Protein AF-A0A6F9AGV0-F1 (afdb_monomer)

pLDDT: mean 78.91, std 15.13, range [37.84, 95.5]

Sequence (114 aa):
MNMMVWGRGCWFSNPDSLYSMLPNVLHVVLSTTLKILTVVSASMQPLCDLVETIWVVGGLMHPWCDLVYLADIMADFHCDVFFPQFPGVPNEIQEENGVTFKFDVFKREICGAE

Radius of gyration: 16.53 Å; Cα contacts (8 Å, |Δi|>4): 136; chains: 1; bounding box: 36×41×43 Å

Foldseek 3Di:
DAEEEEEPVRVVVDDPVVVVVDPPYHYHYDDPPDPDPDPPPCPPPPNVVRHDYYHYDPQDDDPPDFKDWDKAWPDDDDDPGDDDDDDWDFDDWDDDPNIIIGITMDGDDDDDDD

Nearest PDB structures (foldseek):
  7tug-assembly1_D  TM=3.323E-01  e=2.389E+00  Homo sapiens
  7qng-assembly1_A  TM=2.635E-01  e=8.698E+00  Homo sapiens

Mean predicted aligned error: 8.54 Å

Secondary structure (DSSP, 8-state):
-EEEEEEHHHHHTS-HHHHHTSTTEEEEEE-SS---S----TTSTTSTTT-SEEEEESS---TT-SEEEEEEE-S----SS-PPP-------EEEETTEEEEEEEEE-------

Solvent-accessible surface area (backbone atoms only — not comparable to full-atom values): 7582 Å² total; per-residue (Å²): 70,39,33,40,40,25,33,51,70,52,58,73,74,51,63,72,64,63,64,71,71,45,77,7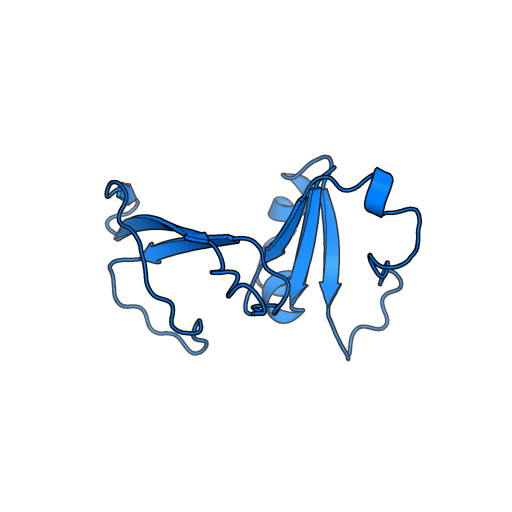2,50,50,79,34,71,50,60,94,80,64,91,69,94,60,80,72,55,72,82,50,89,71,40,69,87,51,44,76,46,81,44,71,46,52,102,60,86,59,96,82,55,62,63,48,82,42,75,51,64,73,67,91,73,97,72,94,77,83,83,85,91,82,87,82,56,92,58,72,79,47,75,56,98,92,44,42,33,29,58,32,69,39,67,62,82,77,79,75,87,125

Structure (mmCIF, N/CA/C/O backbone):
data_AF-A0A6F9AGV0-F1
#
_entry.id   AF-A0A6F9AGV0-F1
#
loop_
_atom_site.group_PDB
_atom_site.id
_atom_site.type_symbol
_atom_site.label_atom_id
_atom_site.label_alt_id
_atom_site.label_comp_id
_atom_site.label_asym_id
_atom_site.label_entity_id
_atom_site.label_seq_id
_atom_site.pdbx_PDB_ins_code
_atom_site.Cartn_x
_atom_site.Cartn_y
_atom_site.Cartn_z
_atom_site.occupancy
_atom_site.B_iso_or_equiv
_atom_site.auth_seq_id
_atom_site.auth_comp_id
_atom_site.auth_asym_id
_atom_site.auth_atom_id
_atom_site.pdbx_PDB_model_num
ATOM 1 N N . MET A 1 1 ? 19.156 -3.329 -3.041 1.00 86.19 1 MET A N 1
ATOM 2 C CA . MET A 1 1 ? 18.431 -2.243 -2.334 1.00 86.19 1 MET A CA 1
ATOM 3 C C . MET A 1 1 ? 16.955 -2.338 -2.690 1.00 86.19 1 MET A C 1
ATOM 5 O O . MET A 1 1 ? 16.656 -2.910 -3.731 1.00 86.19 1 MET A O 1
ATOM 9 N N . ASN A 1 2 ? 16.041 -1.769 -1.904 1.00 90.44 2 ASN A N 1
ATOM 10 C CA . ASN A 1 2 ? 14.625 -1.704 -2.294 1.00 90.44 2 ASN A CA 1
ATOM 11 C C . ASN A 1 2 ? 14.303 -0.384 -2.996 1.00 90.44 2 ASN A C 1
ATOM 13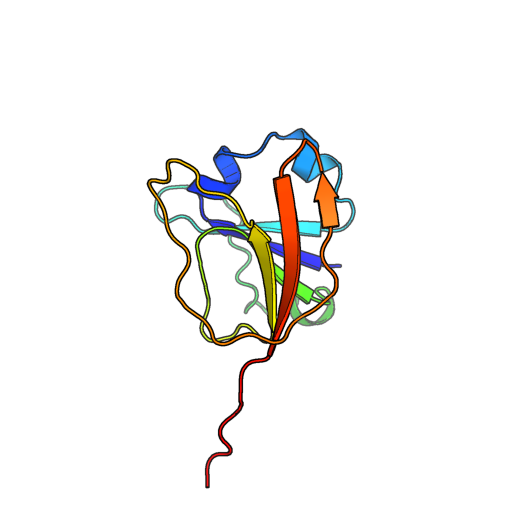 O O . ASN A 1 2 ? 14.946 0.633 -2.738 1.00 90.44 2 ASN A O 1
ATOM 17 N N . MET A 1 3 ? 13.294 -0.389 -3.862 1.00 89.38 3 MET A N 1
ATOM 18 C CA . MET A 1 3 ? 12.757 0.827 -4.469 1.00 89.38 3 MET A CA 1
ATOM 1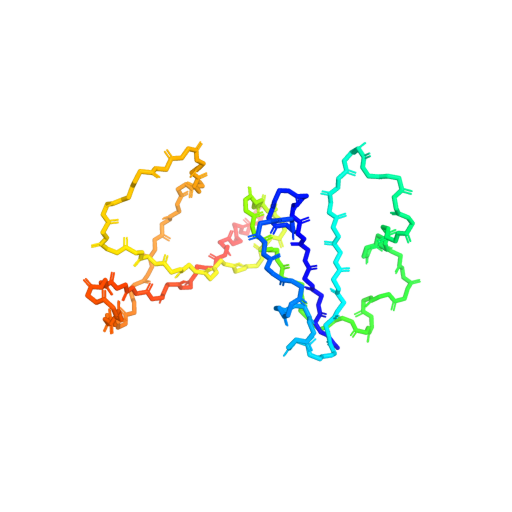9 C C . MET A 1 3 ? 11.310 1.022 -4.029 1.00 89.38 3 MET A C 1
ATOM 21 O O . MET A 1 3 ? 10.514 0.093 -4.125 1.00 89.38 3 MET A O 1
ATOM 25 N N . MET A 1 4 ? 10.960 2.225 -3.579 1.00 89.62 4 MET A N 1
ATOM 26 C CA . MET A 1 4 ? 9.585 2.602 -3.257 1.00 89.62 4 MET A CA 1
ATOM 27 C C . MET A 1 4 ? 9.077 3.627 -4.267 1.00 89.62 4 MET A C 1
ATOM 29 O O . MET A 1 4 ? 9.675 4.691 -4.437 1.00 89.62 4 MET A O 1
ATOM 33 N N . VAL A 1 5 ? 7.968 3.306 -4.924 1.00 89.19 5 VAL A N 1
ATOM 34 C CA . VAL A 1 5 ? 7.299 4.144 -5.919 1.00 89.19 5 VAL A CA 1
ATOM 35 C C . VAL A 1 5 ? 6.061 4.766 -5.289 1.00 89.19 5 VAL A C 1
ATOM 37 O O . VAL A 1 5 ? 5.189 4.048 -4.812 1.00 89.19 5 VAL A O 1
ATOM 40 N N . TRP A 1 6 ? 5.967 6.090 -5.325 1.00 89.00 6 TRP A N 1
ATOM 41 C CA . TRP A 1 6 ? 4.935 6.868 -4.643 1.00 89.00 6 TRP A CA 1
ATOM 42 C C . TRP A 1 6 ? 4.105 7.668 -5.638 1.00 89.00 6 TRP A C 1
ATOM 44 O O . TRP A 1 6 ? 4.642 8.238 -6.589 1.00 89.00 6 TRP A O 1
ATOM 54 N N . GLY A 1 7 ? 2.807 7.815 -5.382 1.00 86.81 7 GLY A N 1
ATOM 55 C CA . GLY A 1 7 ? 2.039 8.912 -5.970 1.00 86.81 7 GLY A CA 1
ATOM 56 C C . GLY A 1 7 ? 2.401 10.252 -5.318 1.00 86.81 7 GLY A C 1
ATOM 57 O O . GLY A 1 7 ? 2.688 10.307 -4.121 1.00 86.81 7 GLY A O 1
ATOM 58 N N . ARG A 1 8 ? 2.331 11.360 -6.073 1.00 86.94 8 ARG A N 1
ATOM 59 C CA . ARG A 1 8 ? 2.583 12.721 -5.552 1.00 86.94 8 ARG A CA 1
ATOM 60 C C . ARG A 1 8 ? 1.841 13.017 -4.239 1.00 86.94 8 ARG A C 1
ATOM 62 O O . ARG A 1 8 ? 2.443 13.561 -3.321 1.00 86.94 8 ARG A O 1
ATOM 69 N N . GLY A 1 9 ? 0.544 12.708 -4.167 1.00 87.69 9 GLY A N 1
ATOM 70 C CA . GLY A 1 9 ? -0.273 12.977 -2.977 1.00 87.69 9 GLY A CA 1
ATOM 71 C C . GLY A 1 9 ? 0.251 12.243 -1.742 1.00 87.69 9 GLY A C 1
ATOM 72 O O . GLY A 1 9 ? 0.467 12.867 -0.711 1.00 87.69 9 GLY A O 1
ATOM 73 N N . CYS A 1 10 ? 0.557 10.951 -1.892 1.00 89.25 10 CYS A N 1
ATOM 74 C CA . CYS A 1 10 ? 1.099 10.114 -0.821 1.00 89.25 10 CYS A CA 1
ATOM 75 C C . CYS A 1 10 ? 2.500 10.551 -0.378 1.00 89.25 10 CYS A C 1
ATOM 77 O O . CYS A 1 10 ? 2.814 10.496 0.806 1.00 89.25 10 CYS A O 1
ATOM 79 N N . TRP A 1 11 ? 3.341 11.026 -1.300 1.00 89.44 11 TRP A N 1
ATOM 80 C CA . TRP A 1 11 ? 4.647 11.578 -0.937 1.00 89.44 11 TRP A CA 1
ATOM 81 C C . TRP A 1 11 ? 4.521 12.824 -0.043 1.00 89.44 11 TRP A C 1
ATOM 83 O O . TRP A 1 11 ? 5.236 12.978 0.938 1.00 89.44 11 TRP A O 1
ATOM 93 N N .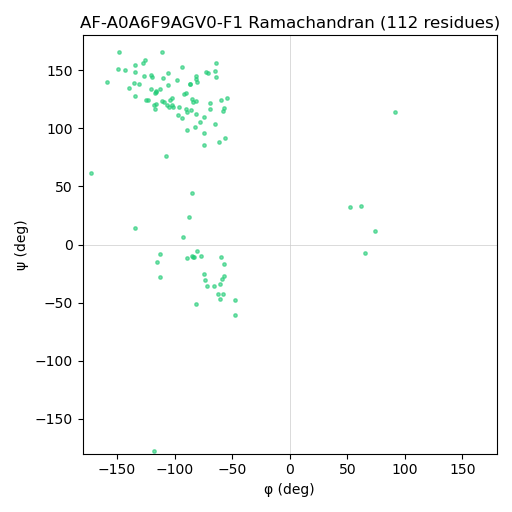 PHE A 1 12 ? 3.594 13.733 -0.340 1.00 89.75 12 PHE A N 1
ATOM 94 C CA . PHE A 1 12 ? 3.454 14.954 0.463 1.00 89.75 12 PHE A CA 1
ATOM 95 C C . PHE A 1 12 ? 2.586 14.789 1.718 1.00 89.75 12 PHE A C 1
ATOM 97 O O . PHE A 1 12 ? 2.565 15.694 2.547 1.00 89.75 12 PHE A O 1
ATOM 104 N N . SER A 1 13 ? 1.881 13.665 1.881 1.00 91.31 13 SER A N 1
ATOM 105 C CA . SER A 1 13 ? 1.091 13.380 3.087 1.00 91.31 13 SER A CA 1
ATOM 106 C C . SER A 1 13 ? 1.909 12.776 4.230 1.00 91.31 13 SER A C 1
ATOM 108 O O . SER A 1 13 ? 1.390 12.634 5.333 1.00 91.31 13 SER A O 1
ATOM 110 N N . ASN A 1 14 ? 3.155 12.377 3.973 1.00 89.19 14 ASN A N 1
ATOM 111 C CA . ASN A 1 14 ? 4.022 11.741 4.958 1.00 89.19 14 ASN A CA 1
ATOM 112 C C . ASN A 1 14 ? 5.113 12.707 5.446 1.00 89.19 14 ASN A C 1
ATOM 114 O O . ASN A 1 14 ? 5.574 13.550 4.673 1.00 89.19 14 ASN A O 1
ATOM 118 N N . PRO A 1 15 ? 5.544 12.596 6.715 1.00 90.31 15 PRO A N 1
ATOM 119 C CA . PRO A 1 15 ? 6.611 13.430 7.255 1.00 90.31 15 PRO A CA 1
ATOM 120 C C . PRO A 1 15 ? 7.977 13.047 6.670 1.00 90.31 15 PRO A C 1
ATOM 122 O O . PRO A 1 15 ? 8.258 11.867 6.459 1.00 90.31 15 PRO A O 1
ATOM 125 N N . ASP A 1 16 ? 8.874 14.027 6.514 1.00 84.38 16 ASP A N 1
ATOM 126 C CA . ASP A 1 16 ? 10.228 13.813 5.969 1.00 84.38 16 ASP A CA 1
ATOM 127 C C . ASP A 1 16 ? 11.055 12.780 6.762 1.00 84.38 16 ASP A C 1
ATOM 129 O O . ASP A 1 16 ? 11.937 12.107 6.216 1.00 84.38 16 ASP A O 1
ATOM 133 N N . SER A 1 17 ? 10.758 12.626 8.058 1.00 87.00 17 SER A N 1
ATOM 134 C CA . SER A 1 17 ? 11.399 11.637 8.927 1.00 87.00 17 SER A CA 1
ATOM 135 C C . SER A 1 17 ? 11.182 10.205 8.444 1.00 87.00 17 SER A C 1
ATOM 137 O O . SER A 1 17 ? 12.104 9.400 8.558 1.00 87.00 17 SER A O 1
ATOM 139 N N . LEU A 1 18 ? 10.026 9.893 7.845 1.00 86.56 18 LEU A N 1
ATOM 140 C CA . LEU A 1 18 ? 9.724 8.561 7.316 1.00 86.56 18 LEU A CA 1
ATOM 141 C C . LEU A 1 18 ? 10.765 8.128 6.276 1.00 86.56 18 LEU A C 1
ATOM 143 O O . LEU A 1 18 ? 11.241 6.997 6.303 1.00 86.56 18 LEU A O 1
ATOM 147 N N . TYR A 1 19 ? 11.160 9.043 5.392 1.00 82.56 19 TYR A N 1
ATOM 148 C CA . TYR A 1 19 ? 12.113 8.760 4.316 1.00 82.56 19 TYR A CA 1
ATOM 149 C C . TYR A 1 19 ? 13.532 8.579 4.842 1.00 82.56 19 TYR A C 1
ATOM 151 O O . TYR A 1 19 ? 14.284 7.740 4.359 1.00 82.56 19 TYR A O 1
ATOM 159 N N . SER A 1 20 ? 13.887 9.337 5.878 1.00 77.38 20 SER A N 1
ATOM 160 C CA . SER A 1 20 ? 15.202 9.243 6.513 1.00 77.38 20 SER A CA 1
ATOM 161 C C . SER A 1 20 ? 15.346 7.984 7.380 1.00 77.38 20 SER A C 1
ATOM 163 O O . SER A 1 20 ? 16.459 7.501 7.579 1.00 77.38 20 SER A O 1
ATOM 165 N N . MET A 1 21 ? 14.235 7.429 7.878 1.00 81.19 21 MET A N 1
ATOM 166 C CA . MET A 1 21 ? 14.205 6.187 8.662 1.00 81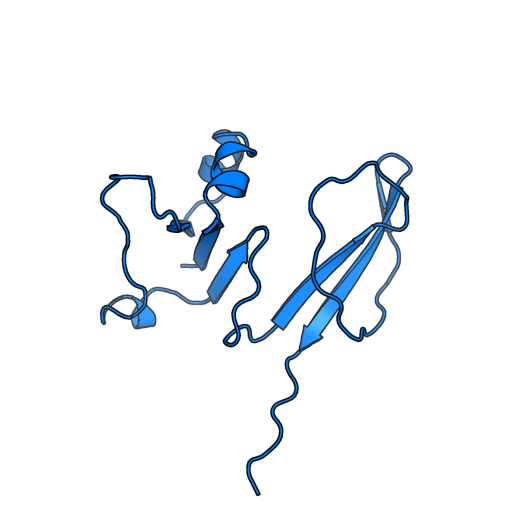.19 21 MET A CA 1
ATOM 167 C C . MET A 1 21 ? 14.349 4.915 7.817 1.00 81.19 21 MET A C 1
ATOM 169 O O . MET A 1 21 ? 14.538 3.840 8.383 1.00 81.19 21 MET A O 1
ATOM 173 N N . LEU A 1 22 ? 14.282 5.020 6.488 1.00 81.06 22 LEU A N 1
ATOM 174 C CA . LEU A 1 22 ? 14.392 3.899 5.557 1.00 81.06 22 LEU A CA 1
ATOM 175 C C . LEU A 1 22 ? 15.748 3.939 4.830 1.00 81.06 22 LEU A C 1
ATOM 177 O O . LEU A 1 22 ? 15.822 4.340 3.666 1.00 81.06 22 LEU A O 1
ATOM 181 N N . PRO A 1 23 ? 16.857 3.546 5.491 1.00 79.25 23 PRO A N 1
ATOM 182 C CA . PRO A 1 23 ? 18.159 3.529 4.843 1.00 79.25 23 PRO A CA 1
ATOM 183 C C . PRO A 1 23 ? 18.169 2.505 3.705 1.00 79.25 23 PRO A C 1
ATOM 185 O O . PRO A 1 23 ? 17.521 1.463 3.779 1.00 79.25 23 PRO A O 1
ATOM 188 N N . ASN A 1 24 ? 18.969 2.772 2.670 1.00 85.12 24 ASN A N 1
ATOM 189 C CA . ASN A 1 24 ? 19.144 1.865 1.529 1.00 85.12 24 ASN A CA 1
ATOM 190 C C . ASN A 1 24 ? 17.845 1.611 0.726 1.00 85.12 24 ASN A C 1
ATOM 192 O O . ASN A 1 24 ? 17.637 0.521 0.182 1.00 85.12 24 ASN A O 1
ATOM 196 N N . VAL A 1 25 ? 16.978 2.626 0.651 1.00 87.06 25 VAL A N 1
ATOM 197 C CA . VAL A 1 25 ? 15.782 2.643 -0.196 1.00 87.06 25 VAL A CA 1
ATOM 198 C C . VAL A 1 25 ? 15.889 3.762 -1.228 1.00 87.06 25 VAL A C 1
ATOM 200 O O . VAL A 1 25 ? 16.159 4.916 -0.897 1.00 87.06 25 VAL A O 1
ATOM 203 N N . LEU A 1 26 ? 15.649 3.429 -2.495 1.00 87.06 26 LEU A N 1
ATOM 204 C CA . LEU A 1 26 ? 15.463 4.415 -3.554 1.00 87.06 26 LEU A CA 1
ATOM 205 C C . LEU A 1 26 ? 13.996 4.860 -3.580 1.00 87.06 26 LEU A C 1
ATOM 207 O O . LEU A 1 26 ? 13.112 4.062 -3.888 1.00 87.06 26 LEU A O 1
ATOM 211 N N . HIS A 1 27 ? 13.728 6.133 -3.295 1.00 87.69 27 HIS A N 1
ATOM 212 C CA . HIS A 1 27 ? 12.384 6.707 -3.393 1.00 87.69 27 HIS A CA 1
ATOM 213 C C . HIS A 1 27 ? 12.1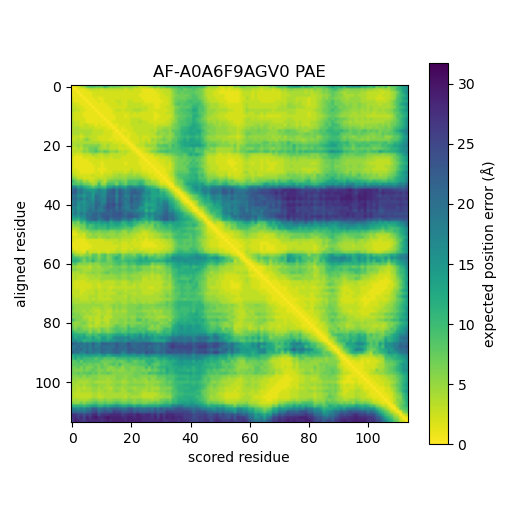53 7.328 -4.778 1.00 87.69 27 HIS A C 1
ATOM 215 O O . HIS A 1 27 ? 12.948 8.147 -5.237 1.00 87.69 27 HIS A O 1
ATOM 221 N N . VAL A 1 28 ? 11.046 6.967 -5.432 1.00 86.44 28 VAL A N 1
ATOM 222 C CA . VAL A 1 28 ? 10.635 7.486 -6.747 1.00 86.44 28 VAL A CA 1
ATOM 223 C C . VAL A 1 28 ? 9.225 8.055 -6.651 1.00 86.44 28 VAL A C 1
ATOM 225 O O . VAL A 1 28 ? 8.298 7.347 -6.272 1.00 86.44 28 VAL A O 1
ATOM 228 N N . VAL A 1 29 ? 9.033 9.319 -7.031 1.00 86.56 29 VAL A N 1
ATOM 229 C CA . VAL A 1 29 ? 7.717 9.979 -6.984 1.00 86.56 29 VAL A CA 1
ATOM 230 C C . VAL A 1 29 ? 7.153 10.137 -8.393 1.00 86.56 29 VAL A C 1
ATOM 232 O O . VAL A 1 29 ? 7.731 10.826 -9.234 1.00 86.56 29 VAL A O 1
ATOM 235 N N . LEU A 1 30 ? 5.992 9.536 -8.644 1.00 85.25 30 LEU A N 1
ATOM 236 C CA . LEU A 1 30 ? 5.243 9.679 -9.888 1.00 85.25 30 LEU A CA 1
ATOM 237 C C . LEU A 1 30 ? 4.387 10.946 -9.843 1.00 85.25 30 LEU A C 1
ATOM 239 O O . LEU A 1 30 ? 3.543 11.135 -8.961 1.00 85.25 30 LEU A O 1
ATOM 243 N N . SER A 1 31 ? 4.601 11.831 -10.812 1.00 83.56 31 SER A N 1
ATOM 244 C CA . SER A 1 31 ? 3.871 13.089 -10.922 1.00 83.56 31 SER A CA 1
ATOM 245 C C . SER A 1 31 ? 3.932 13.635 -12.341 1.00 83.56 31 SER A C 1
ATOM 247 O O . SER A 1 31 ? 4.981 13.621 -12.975 1.00 83.56 31 SER A O 1
ATOM 249 N N . THR A 1 32 ? 2.818 14.183 -12.818 1.00 81.25 32 THR A N 1
ATOM 250 C CA . THR A 1 32 ? 2.745 14.913 -14.094 1.00 81.25 32 THR A CA 1
ATOM 251 C C . THR A 1 32 ? 3.043 16.407 -13.938 1.00 81.25 32 THR A C 1
ATOM 253 O O . THR A 1 32 ? 3.219 17.110 -14.928 1.00 81.25 32 THR A O 1
ATOM 256 N N . THR A 1 33 ? 3.095 16.911 -12.699 1.00 80.12 33 THR A N 1
ATOM 257 C CA . THR A 1 33 ? 3.219 18.348 -12.388 1.00 80.12 33 THR A CA 1
ATOM 258 C C . THR A 1 33 ? 4.522 18.717 -11.688 1.00 80.12 33 THR A C 1
ATOM 260 O O . THR A 1 33 ? 4.866 19.897 -11.615 1.00 80.12 33 THR A O 1
ATOM 263 N N . LEU A 1 34 ? 5.258 17.740 -11.148 1.00 73.19 34 LEU A N 1
ATOM 264 C CA . LEU A 1 34 ? 6.574 17.989 -10.564 1.00 73.19 34 LEU A CA 1
ATOM 265 C C . LEU A 1 34 ? 7.614 18.041 -11.681 1.00 73.19 34 LEU A C 1
ATOM 267 O O . LEU A 1 34 ? 7.788 17.083 -12.422 1.00 73.19 34 LEU A O 1
ATOM 271 N N . LYS A 1 35 ? 8.350 19.150 -11.759 1.00 56.56 35 LYS A N 1
ATOM 272 C CA . LYS A 1 35 ? 9.517 19.303 -12.643 1.00 56.56 35 LYS A CA 1
ATOM 273 C C . LYS A 1 35 ? 10.821 18.815 -11.994 1.00 56.56 35 LYS A C 1
ATOM 275 O O . LYS A 1 35 ? 11.896 19.289 -12.346 1.00 56.56 35 LYS A O 1
ATOM 280 N N . ILE A 1 36 ? 10.741 17.925 -11.006 1.00 49.03 36 ILE A N 1
ATOM 281 C CA . ILE A 1 36 ? 11.910 17.502 -10.233 1.00 49.03 36 ILE A CA 1
ATOM 282 C C . ILE A 1 36 ? 12.552 16.286 -10.910 1.00 49.03 36 ILE A C 1
ATOM 284 O O . ILE A 1 36 ? 11.944 15.228 -11.053 1.00 49.03 36 ILE A O 1
ATOM 288 N N . LEU A 1 37 ? 13.792 16.500 -11.355 1.00 44.91 37 LEU A N 1
ATOM 289 C CA . LEU A 1 37 ? 14.719 15.548 -11.962 1.00 44.91 37 LEU A CA 1
ATOM 290 C C . LEU A 1 37 ? 15.067 14.415 -10.992 1.00 44.91 37 LEU A C 1
ATOM 292 O O . LEU A 1 37 ? 16.049 14.509 -10.267 1.00 44.91 37 LEU A O 1
ATOM 296 N N . THR A 1 38 ? 14.274 13.349 -10.981 1.00 45.38 38 THR A N 1
ATOM 297 C CA . THR A 1 38 ? 14.752 11.953 -10.872 1.00 45.38 38 THR A CA 1
ATOM 298 C C . THR A 1 38 ? 13.573 11.000 -11.072 1.00 45.38 38 THR A C 1
ATOM 300 O O . THR A 1 38 ? 13.221 10.190 -10.223 1.00 45.38 38 THR A O 1
ATOM 303 N N . VAL A 1 39 ? 12.960 11.064 -12.259 1.00 44.22 39 VAL A N 1
ATOM 304 C CA . VAL A 1 39 ? 12.329 9.866 -12.823 1.00 44.22 39 VAL A CA 1
ATOM 305 C C . VAL A 1 39 ? 13.478 8.999 -13.309 1.00 44.22 39 VAL A C 1
ATOM 307 O O . VAL A 1 39 ? 13.908 9.088 -14.457 1.00 44.22 39 VAL A O 1
ATOM 310 N N . VAL A 1 40 ? 14.036 8.200 -12.408 1.00 44.44 40 VAL A N 1
ATOM 311 C CA . VAL A 1 40 ? 14.806 7.047 -12.845 1.00 44.44 40 VAL A CA 1
ATOM 312 C C . VAL A 1 40 ? 13.757 6.053 -13.317 1.00 44.44 40 VAL A C 1
ATOM 314 O O . VAL A 1 40 ? 13.116 5.387 -12.507 1.00 44.44 40 VAL A O 1
ATOM 317 N N . SER A 1 41 ? 13.482 6.026 -14.623 1.00 43.91 41 SER A N 1
ATOM 318 C CA . SER A 1 41 ? 12.646 4.966 -15.172 1.00 43.91 41 SER A CA 1
ATOM 319 C C . SER A 1 41 ? 13.321 3.652 -14.795 1.00 43.91 41 SER A C 1
ATOM 321 O O . SER A 1 41 ? 14.454 3.414 -15.210 1.00 43.91 41 SER A O 1
ATOM 323 N N . ALA A 1 42 ? 12.659 2.807 -14.010 1.00 44.38 42 ALA A N 1
ATOM 324 C CA . ALA A 1 42 ? 13.200 1.505 -13.621 1.00 44.38 42 ALA A CA 1
ATOM 325 C C . ALA A 1 42 ? 13.489 0.592 -14.835 1.00 44.38 42 ALA A C 1
ATOM 327 O O . ALA A 1 42 ? 14.159 -0.423 -14.700 1.00 44.38 42 ALA A O 1
ATOM 328 N N . SER A 1 43 ? 13.020 0.982 -16.029 1.00 45.56 43 SER A N 1
ATOM 329 C CA . SER A 1 43 ? 13.343 0.389 -17.328 1.00 45.56 43 SER A CA 1
ATOM 330 C C . SER A 1 43 ? 14.681 0.843 -17.935 1.00 45.56 43 SER A C 1
ATOM 332 O O . SER A 1 43 ? 15.078 0.313 -18.971 1.00 45.56 43 SER A O 1
ATOM 334 N N . MET A 1 44 ? 15.400 1.797 -17.331 1.00 45.94 44 MET A N 1
ATOM 335 C CA . MET A 1 44 ? 16.787 2.087 -17.702 1.00 45.94 44 MET A CA 1
ATOM 336 C C . MET A 1 44 ? 17.674 1.006 -17.082 1.00 45.94 44 MET A C 1
ATOM 338 O O . MET A 1 44 ? 17.908 0.999 -15.875 1.00 45.94 44 MET A O 1
ATOM 342 N N . GLN A 1 45 ? 18.151 0.086 -17.921 1.00 50.97 45 GLN A N 1
ATOM 343 C CA . GLN A 1 45 ? 19.230 -0.858 -17.615 1.00 50.97 45 GLN A CA 1
ATOM 344 C C . GLN A 1 45 ? 20.464 -0.039 -17.183 1.00 50.97 45 GLN A C 1
ATOM 346 O O . GLN A 1 45 ? 21.123 0.550 -18.041 1.00 50.97 45 GLN A O 1
ATOM 351 N N . PRO A 1 46 ? 20.631 0.220 -15.868 1.00 62.09 46 PRO A N 1
ATOM 352 C CA . PRO A 1 46 ? 21.291 -0.683 -14.921 1.00 62.09 46 PRO A CA 1
ATOM 353 C C . PRO A 1 46 ? 20.551 -0.883 -13.573 1.00 62.09 46 PRO A C 1
ATOM 355 O O . PRO A 1 46 ? 21.148 -1.388 -12.624 1.00 62.09 46 PRO A O 1
ATOM 358 N N . LEU A 1 47 ? 19.275 -0.488 -13.429 1.00 65.06 47 LEU A N 1
ATOM 359 C CA . LEU A 1 47 ? 18.580 -0.604 -12.128 1.00 65.06 47 LEU A CA 1
ATOM 360 C C . LEU A 1 47 ? 18.180 -2.028 -11.745 1.00 65.06 47 LEU A C 1
ATOM 362 O O . LEU A 1 47 ? 18.133 -2.332 -10.554 1.00 65.06 47 LEU A O 1
ATOM 366 N N . CYS A 1 48 ? 17.895 -2.885 -12.726 1.00 67.38 48 CYS A N 1
ATOM 367 C CA . CYS A 1 48 ? 17.446 -4.255 -12.474 1.00 67.38 48 CYS A CA 1
ATOM 368 C C . CYS A 1 48 ? 18.463 -5.070 -11.661 1.00 67.38 48 CYS A C 1
ATOM 370 O O . CYS A 1 48 ? 18.058 -5.916 -10.878 1.00 67.38 48 CYS A O 1
ATOM 372 N N . ASP A 1 49 ? 19.760 -4.774 -11.791 1.00 78.56 49 ASP A N 1
ATOM 373 C CA . ASP A 1 49 ? 20.822 -5.493 -11.074 1.00 78.56 49 ASP A CA 1
ATOM 374 C C . ASP A 1 49 ? 21.041 -4.968 -9.641 1.00 78.56 49 ASP A C 1
ATOM 376 O O . ASP A 1 49 ? 21.764 -5.574 -8.851 1.00 78.56 49 ASP A O 1
ATOM 380 N N . LEU A 1 50 ? 20.436 -3.826 -9.292 1.00 80.75 50 LEU A N 1
ATOM 381 C CA . LEU A 1 50 ? 20.644 -3.132 -8.016 1.00 80.75 50 LEU A CA 1
ATOM 382 C C . LEU A 1 50 ? 19.395 -3.138 -7.118 1.00 80.75 50 LEU A C 1
ATOM 384 O O . LEU A 1 50 ? 19.505 -3.054 -5.883 1.00 80.75 50 LEU A O 1
ATOM 388 N N . VAL A 1 51 ? 18.212 -3.212 -7.731 1.00 85.75 51 VAL A N 1
ATOM 389 C CA . VAL A 1 51 ? 16.914 -3.206 -7.054 1.00 85.75 51 VAL A CA 1
ATOM 390 C C . VAL A 1 51 ? 16.421 -4.636 -6.861 1.00 85.75 51 VAL A C 1
ATOM 392 O O . VAL A 1 51 ? 16.168 -5.349 -7.821 1.00 85.75 51 VAL A O 1
ATOM 395 N N . GLU A 1 52 ? 16.255 -5.029 -5.603 1.00 89.12 52 GLU A N 1
ATOM 396 C CA . GLU A 1 52 ? 15.776 -6.358 -5.216 1.00 89.12 52 GLU A CA 1
ATOM 397 C C . GLU A 1 52 ? 14.252 -6.449 -5.305 1.00 89.12 52 GLU A C 1
ATOM 399 O O . GLU A 1 52 ? 13.713 -7.359 -5.924 1.00 89.12 52 GLU A O 1
ATOM 404 N N . THR A 1 53 ? 13.550 -5.490 -4.694 1.00 89.75 53 THR A N 1
ATOM 405 C CA . THR A 1 53 ? 12.085 -5.435 -4.696 1.00 89.75 53 THR A CA 1
ATOM 406 C C . THR A 1 53 ? 11.598 -4.018 -4.974 1.00 89.75 53 THR A C 1
ATOM 408 O O . THR A 1 53 ? 12.135 -3.036 -4.447 1.00 89.75 53 THR A O 1
ATOM 411 N N . ILE A 1 54 ? 10.553 -3.923 -5.798 1.00 89.94 54 ILE A N 1
ATOM 412 C CA . ILE A 1 54 ? 9.834 -2.683 -6.085 1.00 89.94 54 ILE A CA 1
ATOM 413 C C . ILE A 1 54 ? 8.529 -2.682 -5.293 1.00 89.94 54 ILE A C 1
ATOM 415 O O . ILE A 1 54 ? 7.666 -3.531 -5.501 1.00 89.94 54 ILE A O 1
ATOM 419 N N . TRP A 1 55 ? 8.368 -1.690 -4.426 1.00 91.50 55 TRP A N 1
ATOM 420 C CA . TRP A 1 55 ? 7.174 -1.475 -3.621 1.00 91.50 55 TRP A CA 1
ATOM 421 C C . TRP A 1 55 ? 6.390 -0.304 -4.199 1.00 91.50 55 TRP A C 1
ATOM 423 O O . TRP A 1 55 ? 6.896 0.817 -4.246 1.00 91.50 55 TRP A O 1
ATOM 433 N N . VAL A 1 56 ? 5.156 -0.540 -4.638 1.00 90.56 56 VAL A N 1
ATOM 434 C CA . VAL A 1 56 ? 4.247 0.548 -5.016 1.00 90.56 56 VAL A CA 1
ATOM 435 C C . VAL A 1 56 ? 3.482 0.965 -3.767 1.00 90.56 56 VAL A C 1
ATOM 437 O O . VAL A 1 56 ? 2.725 0.173 -3.210 1.00 90.56 56 VAL A O 1
ATOM 440 N N . VAL A 1 57 ? 3.712 2.192 -3.307 1.00 87.38 57 VAL A N 1
ATOM 441 C CA . VAL A 1 57 ? 3.188 2.705 -2.042 1.00 87.38 57 VAL A CA 1
ATOM 442 C C . VAL A 1 57 ? 2.262 3.886 -2.312 1.00 87.38 57 VAL A C 1
ATOM 444 O O . VAL A 1 57 ? 2.675 4.943 -2.789 1.00 87.38 57 VAL A O 1
ATOM 447 N N . GLY A 1 58 ? 0.991 3.702 -1.958 1.00 75.69 58 GLY A N 1
ATOM 448 C CA . GLY A 1 58 ? -0.012 4.759 -1.978 1.00 75.69 58 GLY A CA 1
ATOM 449 C C . GLY A 1 58 ? -0.790 4.875 -3.292 1.00 75.69 58 GLY A C 1
ATOM 450 O O . GLY A 1 58 ? -0.248 5.246 -4.333 1.00 75.69 58 GLY A O 1
ATOM 451 N N . GLY A 1 59 ? -2.094 4.587 -3.210 1.00 68.06 59 GLY A N 1
ATOM 452 C CA . GLY A 1 59 ? -3.141 4.971 -4.171 1.00 68.06 59 GLY A CA 1
ATOM 453 C C . GLY A 1 59 ? -3.076 4.380 -5.584 1.00 68.06 59 GLY A C 1
ATOM 454 O O . GLY A 1 59 ? -4.004 4.585 -6.361 1.00 68.06 59 GLY A O 1
ATOM 455 N N . LEU A 1 60 ? -2.011 3.663 -5.942 1.00 66.94 60 LEU A N 1
ATOM 456 C CA . LEU A 1 60 ? -1.806 3.118 -7.279 1.00 66.94 60 LEU A CA 1
ATOM 457 C C . LEU A 1 60 ? -1.614 1.607 -7.206 1.00 66.94 60 LEU A C 1
ATOM 459 O O . LEU A 1 60 ? -0.700 1.123 -6.548 1.00 66.94 60 LEU A O 1
ATOM 463 N N . MET A 1 61 ? -2.446 0.871 -7.939 1.00 73.56 61 MET A N 1
ATOM 464 C CA . MET A 1 61 ? -2.177 -0.523 -8.269 1.00 73.56 61 MET A CA 1
ATOM 465 C C . MET A 1 61 ? -1.684 -0.594 -9.712 1.00 73.56 61 MET A C 1
ATOM 467 O O . MET A 1 61 ? -2.352 -0.105 -10.624 1.00 73.56 61 MET A O 1
ATOM 471 N N . HIS A 1 62 ? -0.521 -1.208 -9.925 1.00 78.31 62 HIS A N 1
ATOM 472 C CA . HIS A 1 62 ? 0.010 -1.430 -11.264 1.00 78.31 62 HIS A CA 1
ATOM 473 C C . HIS A 1 62 ? -0.310 -2.858 -11.736 1.00 78.31 62 HIS A C 1
ATOM 475 O O . HIS A 1 62 ? -0.169 -3.793 -10.947 1.00 78.31 62 HIS A O 1
ATOM 481 N N . PRO A 1 63 ? -0.647 -3.085 -13.021 1.00 81.50 63 PRO A N 1
ATOM 482 C CA . PRO A 1 63 ? -0.876 -4.433 -13.554 1.00 81.50 63 PRO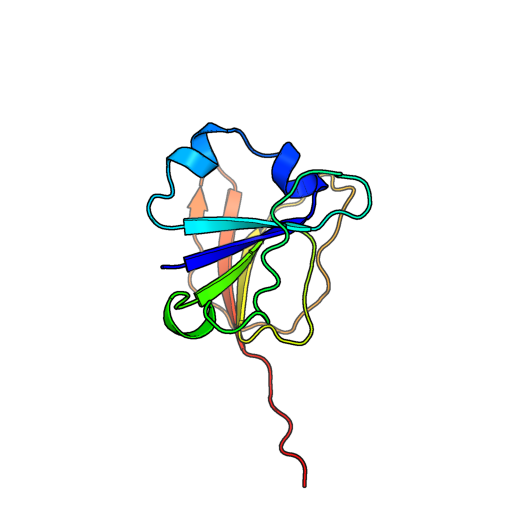 A CA 1
ATOM 483 C C . PRO A 1 63 ? 0.304 -5.401 -13.393 1.00 81.50 63 PRO A C 1
ATOM 485 O O . PRO A 1 63 ? 0.127 -6.605 -13.537 1.00 81.50 63 PRO A O 1
ATOM 488 N N . TRP A 1 64 ? 1.508 -4.887 -13.125 1.00 82.50 64 TRP A N 1
ATOM 489 C CA . TRP A 1 64 ? 2.726 -5.679 -12.904 1.00 82.50 64 TRP A CA 1
ATOM 490 C C . TRP A 1 64 ? 2.998 -6.014 -11.434 1.00 82.50 64 TRP A C 1
ATOM 492 O O . TRP A 1 64 ? 4.057 -6.550 -11.136 1.00 82.50 64 TRP A O 1
ATOM 502 N N . CYS A 1 65 ? 2.085 -5.705 -10.513 1.00 86.75 65 CYS A N 1
ATOM 503 C CA . CYS A 1 65 ? 2.249 -6.104 -9.120 1.00 86.75 65 CYS A CA 1
ATOM 504 C C . CYS A 1 65 ? 2.106 -7.631 -8.958 1.00 86.75 65 CYS A C 1
ATOM 506 O O . CYS A 1 65 ? 1.042 -8.198 -9.203 1.00 86.75 65 CYS A O 1
ATOM 508 N N . ASP A 1 66 ? 3.202 -8.256 -8.519 1.00 88.06 66 ASP A N 1
ATOM 509 C CA . ASP A 1 66 ? 3.341 -9.607 -7.954 1.00 88.06 66 ASP A CA 1
ATOM 510 C C . ASP A 1 66 ? 2.319 -9.960 -6.881 1.00 88.06 66 ASP A C 1
ATOM 512 O O . ASP A 1 66 ? 1.546 -10.926 -6.939 1.00 88.06 66 ASP A O 1
ATOM 516 N N . LEU A 1 67 ? 2.417 -9.136 -5.847 1.00 89.56 67 LEU A N 1
ATOM 517 C CA . LEU A 1 67 ? 1.817 -9.327 -4.550 1.00 89.56 67 LEU A CA 1
ATOM 518 C C . LEU A 1 67 ? 1.162 -8.019 -4.115 1.00 89.56 67 LEU A C 1
ATOM 520 O O . LEU A 1 67 ? 1.665 -6.934 -4.420 1.00 89.56 67 LEU A O 1
ATOM 524 N N . VAL A 1 68 ? 0.076 -8.129 -3.359 1.00 88.69 68 VAL A N 1
ATOM 525 C CA . VAL A 1 68 ? -0.507 -7.011 -2.613 1.00 88.69 68 VAL A CA 1
ATOM 526 C C . VAL A 1 68 ? -0.409 -7.350 -1.137 1.00 88.69 68 VAL A C 1
ATOM 528 O O . VAL A 1 68 ? -0.938 -8.366 -0.700 1.00 88.69 68 VAL A O 1
ATOM 531 N N . TYR A 1 69 ? 0.280 -6.498 -0.385 1.00 89.38 69 TYR A N 1
ATOM 532 C CA . TYR A 1 69 ? 0.325 -6.553 1.071 1.00 89.38 69 TYR A CA 1
ATOM 533 C C . TYR A 1 69 ? -0.701 -5.551 1.592 1.00 89.38 69 TYR A C 1
ATOM 535 O O . TYR A 1 69 ? -0.540 -4.346 1.388 1.00 89.38 69 TYR A O 1
ATOM 543 N N . LEU A 1 70 ? -1.773 -6.045 2.204 1.00 88.56 70 LEU A N 1
ATOM 544 C CA . LEU A 1 70 ? -2.902 -5.236 2.653 1.00 88.56 70 LEU A CA 1
ATOM 545 C C . LEU A 1 70 ? -3.020 -5.302 4.173 1.00 88.56 70 LEU A C 1
ATOM 547 O O . LEU A 1 70 ? -3.023 -6.387 4.744 1.00 88.56 70 LEU A O 1
ATOM 551 N N . ALA A 1 71 ? -3.172 -4.147 4.811 1.00 89.56 71 ALA A N 1
ATOM 552 C CA . ALA A 1 71 ? -3.691 -4.065 6.169 1.00 89.56 71 ALA A CA 1
ATOM 553 C C . ALA A 1 71 ? -5.207 -3.841 6.085 1.00 89.56 71 ALA A C 1
ATOM 555 O O . ALA A 1 71 ? -5.648 -2.771 5.663 1.00 89.56 71 ALA A O 1
ATOM 556 N N . ASP A 1 72 ? -5.995 -4.856 6.431 1.00 89.44 72 ASP A N 1
ATOM 557 C CA . ASP A 1 72 ? -7.451 -4.754 6.524 1.00 89.44 72 ASP A CA 1
ATOM 558 C C . ASP A 1 72 ? -7.810 -4.155 7.884 1.00 89.44 72 ASP A C 1
ATOM 560 O O . ASP A 1 72 ? -7.723 -4.824 8.917 1.00 89.44 72 ASP A O 1
ATOM 564 N N . ILE A 1 73 ? -8.129 -2.862 7.876 1.00 91.88 73 ILE A N 1
ATOM 565 C CA . ILE A 1 73 ? -8.516 -2.108 9.064 1.00 91.88 73 ILE A CA 1
ATOM 566 C C . ILE A 1 73 ? -9.997 -2.376 9.340 1.00 91.88 73 ILE A C 1
ATOM 568 O O . ILE A 1 73 ? -10.866 -1.933 8.593 1.00 91.88 73 ILE A O 1
ATOM 572 N N . MET A 1 74 ? -10.296 -3.068 10.438 1.00 90.56 74 MET A N 1
ATOM 573 C CA . MET A 1 74 ? -11.644 -3.530 10.790 1.00 90.56 74 MET A CA 1
ATOM 574 C C . MET A 1 74 ? -12.444 -2.444 11.530 1.00 90.56 74 MET A C 1
ATOM 576 O O . MET A 1 74 ? -13.071 -2.703 12.559 1.00 90.56 74 MET A O 1
ATOM 580 N N . ALA A 1 75 ? -12.382 -1.211 11.028 1.00 92.12 75 ALA A N 1
ATOM 581 C CA . ALA A 1 75 ? -13.057 -0.046 11.584 1.00 92.12 75 ALA A CA 1
ATOM 582 C C . ALA A 1 75 ? -13.420 0.958 10.482 1.00 92.12 75 ALA A C 1
ATOM 584 O O . ALA A 1 75 ? -12.721 1.079 9.475 1.00 92.12 75 ALA A O 1
ATOM 585 N N . ASP A 1 76 ? -14.496 1.711 10.703 1.00 93.56 76 ASP A N 1
ATOM 586 C CA . ASP A 1 76 ? -14.975 2.718 9.761 1.00 93.56 76 ASP A CA 1
ATOM 587 C C . ASP A 1 76 ? -14.352 4.092 10.035 1.00 93.56 76 ASP A C 1
ATOM 589 O O . ASP A 1 76 ? -14.408 4.618 11.150 1.00 93.56 76 ASP A O 1
ATOM 593 N N . PHE A 1 77 ? -13.818 4.710 8.982 1.00 93.44 77 PHE A N 1
ATOM 594 C CA . PHE A 1 77 ? -13.288 6.072 9.001 1.00 93.44 77 PHE A CA 1
ATOM 595 C C . PHE A 1 77 ? -13.905 6.905 7.879 1.00 93.44 77 PHE A C 1
ATOM 597 O O . PHE A 1 77 ? -14.348 6.389 6.853 1.00 93.44 77 PHE A O 1
ATOM 604 N N . HIS A 1 78 ? -13.917 8.224 8.059 1.00 95.50 78 HIS A N 1
ATOM 605 C CA . HIS A 1 78 ? -14.310 9.138 6.994 1.00 95.50 78 HIS A CA 1
ATOM 606 C C . HIS A 1 78 ? -13.185 9.241 5.953 1.00 95.50 78 HIS A C 1
ATOM 608 O O . HIS A 1 78 ? -12.148 9.849 6.223 1.00 95.50 78 HIS A O 1
ATOM 614 N N . CYS A 1 79 ? -13.414 8.685 4.764 1.00 91.81 79 CYS A N 1
ATOM 615 C CA . CYS A 1 79 ? -12.438 8.618 3.676 1.00 9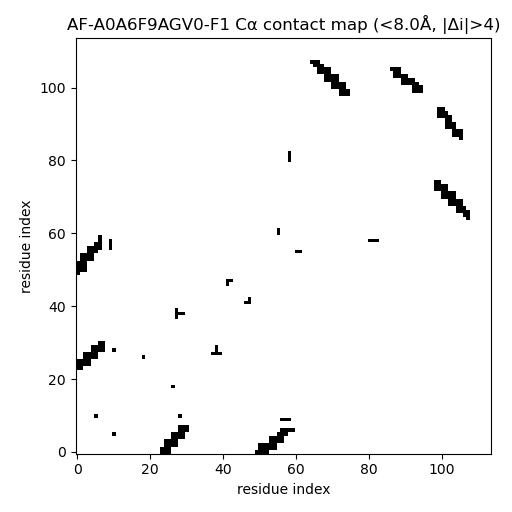1.81 79 CYS A CA 1
ATOM 616 C C . CYS A 1 79 ? -12.947 9.331 2.414 1.00 91.81 79 CYS A C 1
ATOM 618 O O . CYS A 1 79 ? -14.134 9.279 2.093 1.00 91.81 79 CYS A O 1
ATOM 620 N N . ASP A 1 80 ? -12.034 9.953 1.672 1.00 91.50 80 ASP A N 1
ATOM 621 C CA . ASP A 1 80 ? -12.268 10.595 0.370 1.00 91.50 80 ASP A CA 1
ATOM 622 C C . ASP A 1 80 ? -11.561 9.870 -0.797 1.00 91.50 80 ASP A C 1
ATOM 624 O O . ASP A 1 80 ? -11.821 10.163 -1.966 1.00 91.50 80 ASP A O 1
ATOM 628 N N . VAL A 1 81 ? -10.707 8.887 -0.487 1.00 86.38 81 VAL A N 1
ATOM 629 C CA . VAL A 1 81 ? -9.969 8.043 -1.435 1.00 86.38 81 VAL A CA 1
ATOM 630 C C . VAL A 1 81 ? -10.127 6.573 -1.044 1.00 86.38 81 VAL A C 1
ATOM 632 O O . VAL A 1 81 ? -10.032 6.225 0.131 1.00 86.38 81 VAL A O 1
ATOM 635 N N . PHE A 1 82 ? -10.338 5.699 -2.035 1.00 84.69 82 PHE A N 1
ATOM 636 C CA . PHE A 1 82 ? -10.628 4.277 -1.823 1.00 84.69 82 PHE A CA 1
ATOM 637 C C . PHE A 1 82 ? -9.671 3.372 -2.602 1.00 84.69 82 PHE A C 1
ATOM 639 O O . PHE A 1 82 ? -9.269 3.685 -3.725 1.00 84.69 82 PHE A O 1
ATOM 646 N N . PHE A 1 83 ? -9.330 2.230 -2.005 1.00 82.00 83 PHE A N 1
ATOM 647 C CA . PHE A 1 83 ? -8.547 1.177 -2.648 1.00 82.00 83 PHE A CA 1
ATOM 648 C C . PHE A 1 83 ? -9.454 0.291 -3.532 1.00 82.00 83 PHE A C 1
ATOM 650 O O . PHE A 1 83 ? -10.615 0.074 -3.176 1.00 82.00 83 PHE A O 1
ATOM 657 N N . PRO A 1 84 ? -8.976 -0.218 -4.685 1.00 78.94 84 PRO A N 1
ATOM 658 C CA . PRO A 1 84 ? -9.752 -1.154 -5.501 1.00 78.94 84 PRO A CA 1
ATOM 659 C C . PRO A 1 84 ? -10.018 -2.492 -4.774 1.00 78.94 84 PRO A C 1
ATOM 661 O O . PRO A 1 84 ? -9.290 -2.861 -3.859 1.00 78.94 84 PRO A O 1
ATOM 664 N N . GLN A 1 85 ? -11.071 -3.226 -5.159 1.00 71.25 85 GLN A N 1
ATOM 665 C CA . GLN A 1 85 ? -11.474 -4.482 -4.494 1.00 71.25 85 GLN A CA 1
ATOM 666 C C . GLN A 1 85 ? -10.642 -5.699 -4.953 1.00 71.25 85 GLN A C 1
ATOM 668 O O . GLN A 1 85 ? -10.416 -5.851 -6.153 1.00 71.25 85 GLN A O 1
ATOM 673 N N . PHE A 1 86 ? -10.270 -6.601 -4.023 1.00 66.81 86 PHE A N 1
ATOM 674 C CA . PHE A 1 86 ? -9.536 -7.856 -4.301 1.00 66.81 86 PHE A CA 1
ATOM 675 C C . PHE A 1 86 ? -9.987 -9.040 -3.415 1.00 66.81 86 PHE A C 1
ATOM 677 O O . PHE A 1 86 ? -10.398 -8.818 -2.276 1.00 66.81 86 PHE A O 1
ATOM 684 N N . PRO A 1 87 ? -9.899 -10.298 -3.903 1.00 59.22 87 PRO A N 1
ATOM 685 C CA . PRO A 1 87 ? -10.294 -11.508 -3.161 1.00 59.22 87 PRO A CA 1
ATOM 686 C C . PRO A 1 87 ? -9.180 -12.038 -2.235 1.00 59.22 87 PRO A C 1
ATOM 688 O O . PRO A 1 87 ? -8.074 -12.268 -2.708 1.00 59.22 87 PRO A O 1
ATOM 691 N N . GLY A 1 88 ? -9.442 -12.229 -0.931 1.00 57.12 88 GLY A N 1
ATOM 692 C CA . GLY A 1 88 ? -8.390 -12.425 0.092 1.00 57.12 88 GLY A CA 1
ATOM 693 C C . GLY A 1 88 ? -8.250 -13.803 0.738 1.00 57.12 88 GLY A C 1
ATOM 694 O O . GLY A 1 88 ? -9.140 -14.646 0.652 1.00 57.12 88 GLY A O 1
ATOM 695 N N . VAL A 1 89 ? -7.110 -13.992 1.419 1.00 50.97 89 VAL A N 1
ATOM 696 C CA . VAL A 1 89 ? -6.764 -15.153 2.262 1.00 50.97 89 VAL A CA 1
ATOM 697 C C . VAL A 1 89 ? -6.501 -14.655 3.693 1.00 50.97 89 VAL A C 1
ATOM 699 O O . VAL A 1 89 ? -5.776 -13.673 3.815 1.00 50.97 89 VAL A O 1
ATOM 702 N N . PRO A 1 90 ? -7.041 -15.282 4.759 1.00 56.12 90 PRO A N 1
ATOM 703 C CA . PRO A 1 90 ? -6.954 -14.734 6.118 1.00 56.12 90 PRO A CA 1
ATOM 704 C C . PRO A 1 90 ? -5.617 -15.012 6.826 1.00 56.12 90 PRO A C 1
ATOM 706 O O . PRO A 1 90 ? -5.117 -16.136 6.770 1.00 56.12 90 PRO A O 1
ATOM 709 N N . ASN A 1 91 ? -5.130 -14.033 7.597 1.00 69.88 91 ASN A N 1
ATOM 710 C CA . ASN A 1 91 ? -4.108 -14.185 8.649 1.00 69.88 91 ASN A CA 1
ATOM 711 C C . ASN A 1 91 ? -4.649 -13.797 10.047 1.00 69.88 91 ASN A C 1
ATOM 713 O O . ASN A 1 91 ? -5.824 -13.464 10.208 1.00 69.88 91 ASN A O 1
ATOM 717 N N . GLU A 1 92 ? -3.785 -13.857 11.069 1.00 81.69 92 GLU A N 1
ATOM 718 C CA . GLU A 1 92 ? -4.103 -13.514 12.462 1.00 81.69 92 GLU A CA 1
ATOM 719 C C . GLU A 1 92 ? -4.479 -12.032 12.661 1.00 81.69 92 GLU A C 1
ATOM 721 O O . GLU A 1 92 ? -3.926 -11.128 12.029 1.00 81.69 92 GLU A O 1
ATOM 726 N N . ILE A 1 93 ? -5.422 -11.802 13.581 1.00 87.69 93 ILE A N 1
ATOM 727 C CA . ILE A 1 93 ? -5.974 -10.490 13.938 1.00 87.69 93 ILE A CA 1
ATOM 728 C C . ILE A 1 93 ? -5.101 -9.818 15.012 1.00 87.69 93 ILE A C 1
ATOM 730 O O . ILE A 1 93 ? -4.686 -10.467 15.971 1.00 87.69 93 ILE A O 1
ATOM 734 N N . GLN A 1 94 ? -4.864 -8.512 14.869 1.00 87.12 94 GLN A N 1
ATOM 735 C CA . GLN A 1 94 ? -4.077 -7.661 15.770 1.00 87.12 94 GLN A CA 1
ATOM 736 C C . GLN A 1 94 ? -4.896 -6.443 16.229 1.00 87.12 94 GLN A C 1
ATOM 738 O O . GLN A 1 94 ? -5.867 -6.063 15.577 1.00 87.12 94 GLN A O 1
ATOM 743 N N . GLU A 1 95 ? -4.509 -5.820 17.347 1.00 90.38 95 GLU A N 1
ATOM 744 C CA . GLU A 1 95 ? -5.151 -4.613 17.886 1.00 90.38 95 GLU A CA 1
ATOM 745 C C . GLU A 1 95 ? -4.095 -3.578 18.299 1.00 90.38 95 GLU A C 1
ATOM 747 O O . GLU A 1 95 ? -3.186 -3.882 19.072 1.00 90.38 95 GLU A O 1
ATOM 752 N N . GLU A 1 96 ? -4.231 -2.344 17.808 1.00 88.06 96 GLU A N 1
ATOM 753 C CA . GLU A 1 96 ? -3.386 -1.209 18.190 1.00 88.06 96 GLU A CA 1
ATOM 754 C C . GLU A 1 96 ? -4.244 0.055 18.323 1.00 88.06 96 GLU A C 1
ATOM 756 O O . GLU A 1 96 ? -5.086 0.337 17.475 1.00 88.06 96 GLU A O 1
ATOM 761 N N . ASN A 1 97 ? -4.052 0.832 19.396 1.00 89.88 97 ASN A N 1
ATOM 762 C CA . ASN A 1 97 ? -4.810 2.066 19.664 1.00 89.88 97 ASN A CA 1
ATOM 763 C C . ASN A 1 97 ? -6.346 1.890 19.618 1.00 89.88 97 ASN A C 1
ATOM 765 O O . ASN A 1 97 ? -7.070 2.812 19.243 1.00 89.88 97 ASN A O 1
ATOM 769 N N . GLY A 1 98 ? -6.845 0.708 20.000 1.00 90.75 98 GLY A N 1
ATOM 770 C CA . GLY A 1 98 ? -8.271 0.365 19.969 1.00 90.75 98 GLY A CA 1
ATOM 771 C C . GLY A 1 98 ? -8.831 0.100 18.567 1.00 90.75 98 GLY A C 1
ATOM 772 O O . GLY A 1 98 ? -10.047 0.028 18.404 1.00 90.75 98 GLY A O 1
ATOM 773 N N . VAL A 1 99 ? -7.964 -0.029 17.558 1.00 93.19 99 VAL A N 1
ATOM 774 C CA . VAL A 1 99 ? -8.326 -0.396 16.188 1.00 93.19 99 VAL A CA 1
ATOM 775 C C . VAL A 1 99 ? -7.820 -1.803 15.911 1.00 93.19 99 VAL A C 1
ATOM 777 O O . VAL A 1 99 ? -6.629 -2.093 16.023 1.00 93.19 99 VAL A O 1
ATOM 780 N N . THR A 1 100 ? -8.741 -2.682 15.532 1.00 94.69 100 THR A N 1
ATOM 781 C CA . THR A 1 100 ? -8.429 -4.047 15.120 1.00 94.69 100 THR A CA 1
ATOM 782 C C . THR A 1 100 ? -8.091 -4.081 13.632 1.00 94.69 100 THR A C 1
ATOM 784 O O . THR A 1 100 ? -8.764 -3.443 12.822 1.00 94.69 100 THR A O 1
ATOM 787 N N . PHE A 1 101 ? -7.064 -4.834 13.254 1.00 91.50 101 PHE A N 1
ATOM 788 C CA . PHE A 1 101 ? -6.692 -5.037 11.859 1.00 91.50 101 PHE A CA 1
ATOM 789 C C . PHE A 1 101 ? -6.075 -6.416 11.634 1.00 91.50 101 PHE A C 1
ATOM 791 O O . PHE A 1 101 ? -5.666 -7.099 12.573 1.00 91.50 101 PHE A O 1
ATOM 798 N N . LYS A 1 102 ? -5.977 -6.829 10.373 1.00 90.44 102 LYS A N 1
ATOM 799 C CA . LYS A 1 102 ? -5.217 -8.019 9.961 1.00 90.44 102 LYS A CA 1
ATOM 800 C C . LYS A 1 102 ? -4.358 -7.703 8.742 1.00 90.44 102 LYS A C 1
ATOM 802 O O . LYS A 1 102 ? -4.681 -6.805 7.969 1.00 90.44 102 LYS A O 1
ATOM 807 N N . PHE A 1 103 ? -3.271 -8.445 8.562 1.00 88.44 103 PHE A N 1
ATOM 808 C CA . PHE A 1 103 ? -2.437 -8.331 7.367 1.00 88.44 103 PHE A CA 1
ATOM 809 C C . PHE A 1 103 ? -2.736 -9.465 6.407 1.00 88.44 103 PHE A C 1
ATOM 811 O O . PHE A 1 103 ? -2.447 -10.604 6.734 1.00 88.44 103 PHE A O 1
ATOM 818 N N . ASP A 1 104 ? -3.206 -9.173 5.206 1.00 87.12 104 ASP A N 1
ATOM 819 C CA . ASP A 1 104 ? -3.430 -10.178 4.172 1.00 87.12 104 ASP A CA 1
ATOM 820 C C . ASP A 1 104 ? -2.404 -9.998 3.042 1.00 87.12 104 ASP A C 1
ATOM 822 O O . ASP A 1 104 ? -2.025 -8.877 2.686 1.00 87.12 104 ASP A O 1
ATOM 826 N N . VAL A 1 105 ? -1.937 -11.111 2.470 1.00 88.06 105 VAL A N 1
ATOM 827 C CA . VAL A 1 105 ? -1.044 -11.101 1.302 1.00 88.06 105 VAL A CA 1
ATOM 828 C C . VAL A 1 105 ? -1.736 -11.794 0.143 1.00 88.06 105 VAL A C 1
ATOM 830 O O . VAL A 1 105 ? -2.070 -12.975 0.208 1.00 88.06 105 VAL A O 1
ATOM 833 N N . PHE A 1 106 ? -1.923 -11.049 -0.936 1.00 85.50 106 PHE A N 1
ATOM 834 C CA . PHE A 1 106 ? -2.587 -11.503 -2.146 1.00 85.50 106 PHE A CA 1
ATOM 835 C C . PHE A 1 106 ? -1.530 -11.736 -3.205 1.00 85.50 106 PHE A C 1
ATOM 837 O O . PHE A 1 106 ? -0.636 -10.909 -3.371 1.00 85.50 106 PHE A O 1
ATOM 844 N N . LYS A 1 107 ? -1.645 -12.829 -3.950 1.00 86.81 107 LYS A N 1
ATOM 845 C CA . LYS A 1 107 ? -0.784 -13.106 -5.095 1.00 86.81 107 LYS A CA 1
ATOM 846 C C . LYS A 1 107 ? -1.606 -13.037 -6.366 1.00 86.81 107 LYS A C 1
ATOM 848 O O . LYS A 1 107 ? -2.690 -13.609 -6.427 1.00 86.81 107 LYS A O 1
ATOM 853 N N . ARG A 1 108 ? -1.077 -12.357 -7.382 1.00 83.00 108 ARG A N 1
ATOM 854 C CA . ARG A 1 108 ? -1.703 -12.316 -8.702 1.00 83.00 108 ARG A CA 1
ATOM 855 C C . ARG A 1 108 ? -1.810 -13.735 -9.270 1.00 83.00 108 ARG A C 1
ATOM 857 O O . ARG A 1 108 ? -0.798 -14.429 -9.394 1.00 83.00 108 ARG A O 1
ATOM 864 N N . GLU A 1 109 ? -3.020 -14.152 -9.637 1.00 80.12 109 GLU A N 1
ATOM 865 C CA . GLU A 1 109 ? -3.218 -15.374 -10.415 1.00 80.12 109 GLU A CA 1
ATOM 866 C C . GLU A 1 109 ? -2.681 -15.156 -11.829 1.00 80.12 109 GLU A C 1
ATOM 868 O O . GLU A 1 109 ? -3.091 -14.242 -12.546 1.00 80.12 109 GLU A O 1
ATOM 873 N N . ILE A 1 110 ? -1.726 -15.989 -12.228 1.00 70.25 110 ILE A N 1
ATOM 874 C CA . ILE A 1 110 ? -1.262 -16.041 -13.607 1.00 70.25 110 ILE A CA 1
ATOM 875 C C . ILE A 1 110 ? -2.171 -17.058 -14.293 1.00 70.25 110 ILE A C 1
ATOM 877 O O . ILE A 1 110 ? -1.951 -18.259 -14.153 1.00 70.25 110 ILE A O 1
ATOM 881 N N . CYS A 1 111 ? -3.205 -16.602 -15.005 1.00 56.31 111 CYS A N 1
ATOM 882 C CA . CYS A 1 111 ? -3.865 -17.478 -15.970 1.00 56.31 111 CYS A CA 1
ATOM 883 C C . CYS A 1 111 ? -2.796 -17.922 -16.971 1.00 56.31 111 CYS A C 1
ATOM 885 O O . CYS A 1 111 ? -2.226 -17.088 -17.678 1.00 56.31 111 CYS A O 1
ATOM 887 N N . GLY A 1 112 ? -2.489 -19.220 -16.992 1.00 50.50 112 GLY A N 1
ATOM 888 C CA . GLY A 1 112 ? -1.689 -19.801 -18.059 1.00 50.50 112 GLY A CA 1
ATOM 889 C C . GLY A 1 112 ? -2.351 -19.454 -19.387 1.00 50.50 112 GLY A C 1
ATOM 890 O O . GLY A 1 112 ? -3.550 -19.664 -19.552 1.00 50.50 112 GLY A O 1
ATOM 891 N N . ALA A 1 113 ? -1.589 -18.859 -20.300 1.00 45.50 113 ALA A N 1
ATOM 892 C CA . ALA A 1 113 ? -1.987 -18.834 -21.693 1.00 45.50 113 ALA A CA 1
ATOM 893 C C . ALA A 1 113 ? -1.966 -20.291 -22.178 1.00 45.50 113 ALA A C 1
ATOM 895 O O .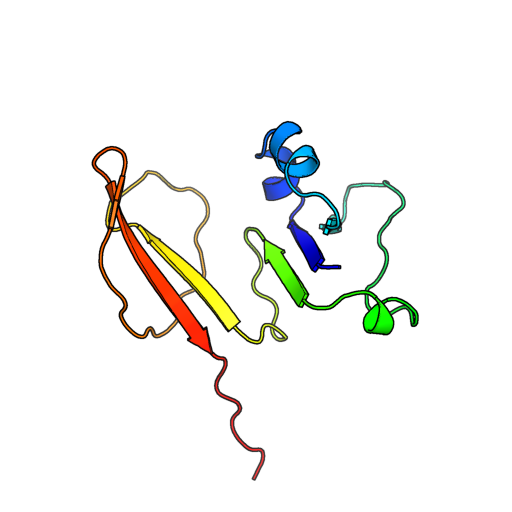 ALA A 1 113 ? -0.886 -20.864 -22.329 1.00 45.50 113 ALA A O 1
ATOM 896 N N . GLU A 1 114 ? -3.147 -20.893 -22.316 1.00 37.84 114 GLU A N 1
ATOM 897 C CA . GLU A 1 114 ? -3.357 -22.047 -23.197 1.00 37.84 114 GLU A CA 1
ATOM 898 C C . GLU A 1 114 ? -3.429 -21.580 -24.656 1.00 37.84 114 GLU A C 1
ATOM 900 O O . GLU A 1 114 ? -4.028 -20.505 -24.909 1.00 37.84 114 GLU A O 1
#